Protein AF-A0AAV2NU60-F1 (afdb_monomer_lite)

Sequence (92 aa):
MSENPIMRLYYTDRLVLFFMCAGNEAFYAGLYLLHFTEGPILAGIGLYRLIVYLSAPIALVKAAISVLHGYVSCINLSIIDVKERQERLKAN

Radius of gyration: 20.45 Å; chains: 1; bounding box: 49×22×55 Å

Foldseek 3Di:
DPPDVVVVVCPVDPVNVVCLVVLLVLQVVLVVVVVVPLDDQDPNGRPSVVSNVVSVVSNVVSVVVVVVVVVVVVVVVVVVVVVVVVVVVVVD

pLDDT: mean 84.83, std 10.84, range [42.66, 96.38]

Organism: NCBI:txid488582

Structure (mmCIF, N/CA/C/O backbone):
data_AF-A0AAV2NU60-F1
#
_entry.id   AF-A0AAV2NU60-F1
#
loop_
_atom_site.group_PDB
_atom_site.id
_atom_site.type_symbol
_atom_site.label_atom_id
_atom_site.label_alt_id
_atom_site.label_comp_id
_atom_site.label_asym_id
_atom_site.label_entity_id
_atom_site.label_seq_id
_atom_site.pdbx_PDB_ins_code
_atom_site.Cartn_x
_atom_site.Cartn_y
_atom_site.Cartn_z
_atom_site.occupancy
_atom_site.B_iso_or_equiv
_atom_site.auth_seq_id
_atom_site.auth_comp_id
_atom_site.auth_asym_id
_atom_site.auth_atom_id
_atom_site.pdbx_PDB_model_num
ATOM 1 N N . MET A 1 1 ? -9.484 -1.877 23.262 1.00 49.50 1 MET A N 1
ATOM 2 C CA . MET A 1 1 ? -8.948 -1.747 21.894 1.00 49.50 1 MET A CA 1
ATOM 3 C C . MET A 1 1 ? -8.297 -3.072 21.561 1.00 49.50 1 MET A C 1
ATOM 5 O O . MET A 1 1 ? -7.372 -3.455 22.260 1.00 49.50 1 MET A O 1
ATOM 9 N N . SER A 1 2 ? -8.868 -3.843 20.634 1.00 42.66 2 SER A N 1
ATOM 10 C CA . SER A 1 2 ? -8.325 -5.156 20.266 1.00 42.66 2 SER A CA 1
ATOM 11 C C . SER A 1 2 ? -6.993 -4.947 19.540 1.00 42.66 2 SER A C 1
ATOM 13 O O . SER A 1 2 ? -6.963 -4.645 18.349 1.00 42.66 2 SER A O 1
ATOM 15 N N . GLU A 1 3 ? -5.888 -5.019 20.281 1.00 54.97 3 GLU A N 1
ATOM 16 C CA . GLU A 1 3 ? -4.541 -5.024 19.718 1.00 54.97 3 GLU A CA 1
ATOM 17 C C . GLU A 1 3 ? -4.300 -6.375 19.047 1.00 54.97 3 GLU A C 1
ATOM 19 O O . GLU A 1 3 ? -3.803 -7.329 19.642 1.00 54.97 3 GLU A O 1
ATOM 24 N N . ASN A 1 4 ? -4.708 -6.471 17.786 1.00 65.69 4 ASN A N 1
ATOM 25 C CA . ASN A 1 4 ? -4.375 -7.610 16.949 1.00 65.69 4 ASN A CA 1
ATOM 26 C C . ASN A 1 4 ? -2.833 -7.644 16.798 1.00 65.69 4 ASN A C 1
ATOM 28 O O . ASN A 1 4 ? -2.258 -6.625 16.401 1.00 65.69 4 ASN A O 1
ATOM 32 N N . PRO A 1 5 ? -2.128 -8.752 17.104 1.00 67.06 5 PRO A N 1
ATOM 33 C CA . PRO A 1 5 ? -0.656 -8.814 17.094 1.00 67.06 5 PRO A CA 1
ATOM 34 C C . PRO A 1 5 ? -0.032 -8.402 15.751 1.00 67.06 5 PRO A C 1
ATOM 36 O O . PRO A 1 5 ? 1.067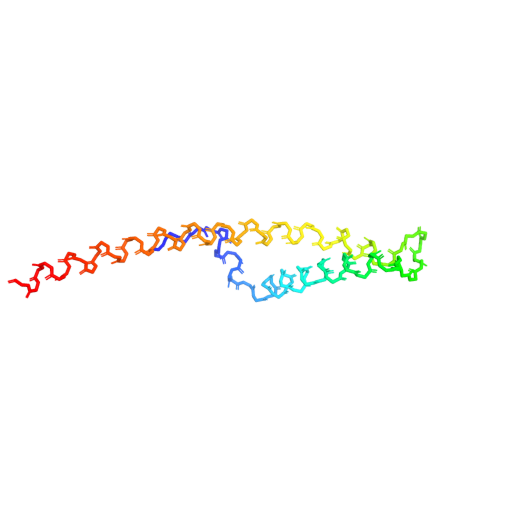 -7.850 15.717 1.00 67.06 5 PRO A O 1
ATOM 39 N N . ILE A 1 6 ? -0.772 -8.585 14.655 1.00 66.38 6 ILE A N 1
ATOM 40 C CA . ILE A 1 6 ? -0.409 -8.126 13.308 1.00 66.38 6 ILE A CA 1
ATOM 41 C C . ILE A 1 6 ? -0.303 -6.593 13.253 1.00 66.38 6 ILE A C 1
ATOM 43 O O . I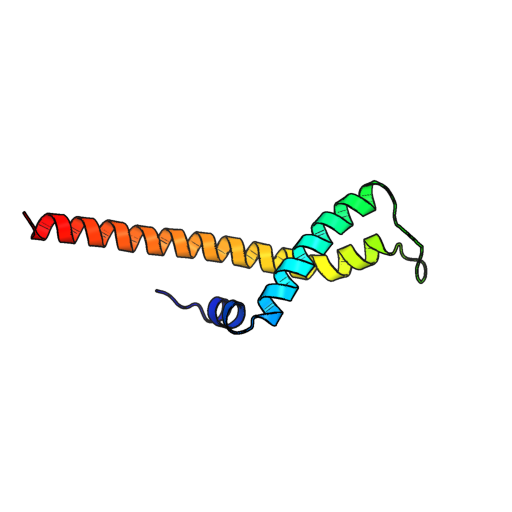LE A 1 6 ? 0.655 -6.056 12.702 1.00 66.38 6 ILE A O 1
ATOM 47 N N . MET A 1 7 ? -1.249 -5.876 13.868 1.00 66.06 7 MET A N 1
ATOM 48 C CA . MET A 1 7 ? -1.209 -4.412 13.940 1.00 66.06 7 MET A CA 1
ATOM 49 C C . MET A 1 7 ? -0.091 -3.917 14.851 1.00 66.06 7 MET A C 1
ATOM 51 O O . MET A 1 7 ? 0.525 -2.896 14.554 1.00 66.06 7 MET A O 1
ATOM 55 N N . ARG A 1 8 ? 0.224 -4.661 15.916 1.00 69.06 8 ARG A N 1
ATOM 56 C CA . ARG A 1 8 ? 1.351 -4.329 16.786 1.00 69.06 8 ARG A CA 1
ATOM 57 C C . ARG A 1 8 ? 2.673 -4.434 16.033 1.00 69.06 8 ARG A C 1
ATOM 59 O O . ARG A 1 8 ? 3.441 -3.486 16.091 1.00 69.06 8 ARG A O 1
ATOM 66 N N . LEU A 1 9 ? 2.925 -5.499 15.270 1.00 68.06 9 LEU A N 1
ATOM 67 C CA . LEU A 1 9 ? 4.143 -5.605 14.451 1.00 68.06 9 LEU A CA 1
ATOM 68 C C . LEU A 1 9 ? 4.222 -4.490 13.392 1.00 68.06 9 LEU A C 1
ATOM 70 O O . LEU A 1 9 ? 5.272 -3.873 13.236 1.00 68.06 9 LEU A O 1
ATOM 74 N N . TYR A 1 10 ? 3.100 -4.188 12.729 1.00 64.06 10 TYR A N 1
ATOM 75 C CA . TYR A 1 10 ? 3.008 -3.123 11.724 1.00 64.06 10 TYR A CA 1
ATOM 76 C C . TYR A 1 10 ? 3.341 -1.728 12.281 1.00 64.06 10 TYR A C 1
ATOM 78 O O . TYR A 1 10 ? 3.970 -0.928 11.595 1.00 64.06 10 TYR A O 1
ATOM 86 N N . TYR A 1 11 ? 2.953 -1.442 13.528 1.00 65.50 11 TYR A N 1
ATOM 87 C CA . TYR A 1 11 ? 3.207 -0.153 14.186 1.00 65.50 11 TYR A CA 1
ATOM 88 C C . TYR A 1 11 ? 4.450 -0.117 15.088 1.00 65.50 11 TYR A C 1
ATOM 90 O O . TYR A 1 11 ? 4.871 0.970 15.480 1.00 65.50 11 TYR A O 1
ATOM 98 N N . THR A 1 12 ? 5.045 -1.263 15.432 1.00 69.50 12 THR A N 1
ATOM 99 C CA . THR A 1 12 ? 6.232 -1.313 16.307 1.00 69.50 12 THR A CA 1
ATOM 100 C C . THR A 1 12 ? 7.480 -0.814 15.580 1.00 69.50 12 THR A C 1
ATOM 102 O O . THR A 1 12 ? 8.342 -0.199 16.205 1.00 69.50 12 THR A O 1
ATOM 105 N N . ASP A 1 13 ? 7.570 -1.028 14.265 1.00 75.94 13 ASP A N 1
ATOM 106 C CA . ASP A 1 13 ? 8.765 -0.707 13.492 1.00 75.94 13 ASP A CA 1
ATOM 107 C C . ASP A 1 13 ? 8.498 0.366 12.424 1.00 75.94 13 ASP A C 1
ATOM 109 O O . ASP A 1 13 ? 7.741 0.177 11.467 1.00 75.94 13 ASP A O 1
ATOM 113 N N . ARG A 1 14 ? 9.156 1.521 12.579 1.00 77.88 14 ARG A N 1
ATOM 114 C CA . ARG A 1 14 ? 9.047 2.645 11.635 1.00 77.88 14 ARG A CA 1
ATOM 115 C C . ARG A 1 14 ? 9.610 2.302 10.256 1.00 77.88 14 ARG A C 1
ATOM 117 O O . ARG A 1 14 ? 9.133 2.859 9.270 1.00 77.88 14 ARG A O 1
ATOM 124 N N . LEU A 1 15 ? 10.596 1.405 10.172 1.00 82.44 15 LEU A N 1
ATOM 125 C CA . LEU A 1 15 ? 11.155 0.960 8.896 1.00 82.44 15 LEU A CA 1
ATOM 126 C C . LEU A 1 15 ? 10.124 0.139 8.133 1.00 82.44 15 LEU A C 1
ATOM 128 O O . LEU A 1 15 ? 9.925 0.378 6.947 1.00 82.44 15 LEU A O 1
ATOM 132 N N . VAL A 1 16 ? 9.410 -0.765 8.808 1.00 81.19 16 VAL A N 1
ATOM 133 C CA . VAL A 1 16 ? 8.343 -1.562 8.180 1.00 81.19 16 VAL A CA 1
ATOM 134 C C . VAL A 1 16 ? 7.254 -0.654 7.607 1.00 81.19 16 VAL A C 1
ATOM 136 O O . VAL A 1 16 ? 6.840 -0.837 6.461 1.00 81.19 16 VAL A O 1
ATOM 139 N N . LEU A 1 17 ? 6.841 0.371 8.360 1.00 82.50 17 LEU A N 1
ATOM 140 C CA . LEU A 1 17 ? 5.864 1.353 7.889 1.00 82.50 17 LEU A CA 1
ATOM 141 C C . LEU A 1 17 ? 6.379 2.145 6.676 1.00 82.50 17 LEU A C 1
ATOM 143 O O . LEU A 1 17 ? 5.648 2.322 5.699 1.00 82.50 17 LEU A O 1
ATOM 147 N N . PHE A 1 18 ? 7.641 2.585 6.711 1.00 85.62 18 PHE A N 1
ATOM 148 C CA . PHE A 1 18 ? 8.266 3.291 5.594 1.00 85.62 18 PHE A CA 1
ATOM 149 C C . PHE A 1 18 ? 8.328 2.417 4.338 1.00 85.62 18 PHE A C 1
ATOM 151 O O . PHE A 1 18 ? 7.867 2.846 3.283 1.00 85.62 18 PHE A O 1
ATOM 158 N N . PHE A 1 19 ? 8.814 1.177 4.447 1.00 85.44 19 PHE A N 1
ATOM 159 C CA . PHE A 1 19 ? 8.891 0.244 3.320 1.00 85.44 19 PHE A CA 1
ATOM 160 C C . PHE A 1 19 ? 7.514 -0.118 2.763 1.00 85.44 19 PHE A C 1
ATOM 162 O O . PHE A 1 19 ? 7.366 -0.221 1.547 1.00 85.44 19 PHE A O 1
ATOM 169 N N . MET A 1 20 ? 6.486 -0.254 3.606 1.00 86.50 20 MET A N 1
ATOM 170 C CA . MET A 1 20 ? 5.115 -0.452 3.127 1.00 86.50 20 MET A CA 1
ATOM 171 C C . MET A 1 20 ? 4.602 0.748 2.334 1.00 86.50 20 MET A C 1
ATOM 173 O O . MET A 1 20 ? 3.980 0.578 1.286 1.00 86.50 20 MET A O 1
ATOM 177 N N . CYS A 1 21 ? 4.842 1.969 2.813 1.00 87.25 21 CYS A N 1
ATOM 178 C CA . CYS A 1 21 ? 4.429 3.176 2.105 1.00 87.25 21 CYS A CA 1
ATOM 179 C C . CYS A 1 21 ? 5.203 3.389 0.808 1.00 87.25 21 CYS A C 1
ATOM 181 O O . CYS A 1 21 ? 4.568 3.486 -0.241 1.00 87.25 21 CYS A O 1
ATOM 183 N N . ALA A 1 22 ? 6.531 3.352 0.869 1.00 90.50 22 ALA A N 1
ATOM 184 C CA . ALA A 1 22 ? 7.396 3.504 -0.291 1.00 90.50 22 ALA A CA 1
ATOM 185 C C . ALA A 1 22 ? 7.159 2.395 -1.327 1.00 90.50 22 ALA A C 1
ATOM 187 O O . ALA A 1 22 ? 7.072 2.676 -2.516 1.00 90.50 22 ALA A O 1
ATOM 188 N N . GLY A 1 23 ? 6.986 1.141 -0.895 1.00 89.69 23 GLY A N 1
ATOM 189 C CA . GLY A 1 23 ? 6.680 0.023 -1.788 1.00 89.69 23 GLY A CA 1
ATOM 190 C C . GLY A 1 23 ? 5.325 0.179 -2.475 1.00 89.69 23 GLY A C 1
ATOM 191 O O . GLY A 1 23 ? 5.213 -0.038 -3.676 1.00 89.69 23 GLY A O 1
ATOM 192 N N . ASN A 1 24 ? 4.298 0.625 -1.752 1.00 92.69 24 ASN A N 1
ATOM 193 C CA . ASN A 1 24 ? 2.988 0.886 -2.343 1.00 92.69 24 ASN A CA 1
ATOM 194 C C . ASN A 1 24 ? 3.017 2.040 -3.357 1.00 92.69 24 ASN A C 1
ATOM 196 O O . ASN A 1 24 ? 2.425 1.925 -4.425 1.00 92.69 24 ASN A O 1
ATOM 200 N N . GLU A 1 25 ? 3.704 3.141 -3.045 1.00 92.44 25 GLU A N 1
ATOM 201 C CA . GLU A 1 25 ? 3.906 4.242 -3.996 1.00 92.44 25 GLU A CA 1
ATOM 202 C C . GLU A 1 25 ? 4.693 3.777 -5.226 1.00 92.44 25 GLU A C 1
ATOM 204 O O . GLU A 1 25 ? 4.272 4.040 -6.350 1.00 92.44 25 GLU A O 1
ATOM 209 N N . ALA A 1 26 ? 5.770 3.009 -5.029 1.00 91.25 26 ALA A N 1
ATOM 210 C CA . ALA A 1 26 ? 6.570 2.440 -6.110 1.00 91.25 26 ALA A CA 1
ATOM 211 C C . ALA A 1 26 ? 5.766 1.483 -7.004 1.00 91.25 26 ALA A C 1
ATOM 213 O O . ALA A 1 26 ? 5.993 1.456 -8.211 1.00 91.25 26 ALA A O 1
ATOM 214 N N . PHE A 1 27 ? 4.804 0.741 -6.449 1.00 93.12 27 PHE A N 1
ATOM 215 C CA . PHE A 1 27 ? 3.924 -0.136 -7.222 1.00 93.12 27 PHE A CA 1
ATOM 216 C C . PHE A 1 27 ? 3.006 0.654 -8.156 1.00 93.12 27 PHE A C 1
ATOM 218 O O . PHE A 1 27 ? 2.996 0.409 -9.362 1.00 93.12 27 PHE A O 1
ATOM 225 N N . TYR A 1 28 ? 2.265 1.633 -7.629 1.00 92.00 28 TYR A N 1
ATOM 226 C CA . TYR A 1 28 ? 1.344 2.430 -8.445 1.00 92.00 28 TYR A CA 1
ATOM 227 C C . TYR A 1 28 ? 2.082 3.356 -9.420 1.00 92.00 28 TYR A C 1
ATOM 229 O O . TYR A 1 28 ? 1.679 3.464 -10.578 1.00 92.00 28 TYR A O 1
ATOM 237 N N . ALA A 1 29 ? 3.194 3.967 -8.998 1.00 91.69 29 ALA A N 1
ATOM 238 C CA . ALA A 1 29 ? 4.052 4.749 -9.886 1.00 91.69 29 ALA A CA 1
ATOM 239 C C . ALA A 1 29 ? 4.694 3.864 -10.967 1.00 91.69 29 ALA A C 1
ATOM 241 O O . ALA A 1 29 ? 4.741 4.249 -12.133 1.00 91.69 29 ALA A O 1
ATOM 242 N N . GLY A 1 30 ? 5.136 2.657 -10.604 1.00 90.50 30 GLY A N 1
ATOM 243 C CA . GLY A 1 30 ? 5.688 1.674 -11.531 1.00 90.50 30 GLY A CA 1
ATOM 244 C C . GLY A 1 30 ? 4.665 1.204 -12.563 1.00 90.50 30 GLY A C 1
ATOM 245 O O . GLY A 1 30 ? 4.992 1.159 -13.743 1.00 90.50 30 GLY A O 1
ATOM 246 N N . LEU A 1 31 ? 3.422 0.923 -12.156 1.00 90.81 31 LEU A N 1
ATOM 247 C CA . LEU A 1 31 ? 2.323 0.589 -13.071 1.00 90.81 31 LEU A CA 1
ATOM 248 C C . LEU A 1 31 ? 2.014 1.735 -14.037 1.00 90.81 31 LEU A C 1
ATOM 250 O O . LEU A 1 31 ? 1.821 1.496 -15.228 1.00 90.81 31 LEU A O 1
ATOM 254 N N . TYR A 1 32 ? 1.991 2.970 -13.530 1.00 91.56 32 TYR A N 1
ATOM 255 C CA . TYR A 1 32 ? 1.802 4.154 -14.360 1.00 91.56 32 TYR A CA 1
ATOM 256 C C . TYR A 1 32 ? 2.923 4.289 -15.394 1.00 91.56 32 TYR A C 1
ATOM 258 O O . TYR A 1 32 ? 2.643 4.448 -16.576 1.00 91.56 32 TYR A O 1
ATOM 266 N N . LEU A 1 33 ? 4.189 4.170 -14.985 1.00 89.38 33 LEU A N 1
ATOM 267 C CA . LEU A 1 33 ? 5.322 4.262 -15.908 1.00 89.38 33 LEU A CA 1
ATOM 268 C C . LEU A 1 33 ? 5.342 3.111 -16.919 1.00 89.38 33 LEU A C 1
ATOM 270 O O . LEU A 1 33 ? 5.560 3.366 -18.102 1.00 89.38 33 LEU A O 1
ATOM 274 N N . LEU A 1 34 ? 5.032 1.886 -16.481 1.00 90.12 34 LEU A N 1
ATOM 275 C CA . LEU A 1 34 ? 4.956 0.695 -17.331 1.00 90.12 34 LEU A CA 1
ATOM 276 C C . LEU A 1 34 ? 3.921 0.844 -18.455 1.00 90.12 34 LEU A C 1
ATOM 278 O O . LEU A 1 34 ? 4.107 0.279 -19.529 1.00 90.12 34 LEU A O 1
ATOM 282 N N . HIS A 1 35 ? 2.854 1.620 -18.233 1.00 86.69 35 HIS A N 1
ATOM 283 C CA . HIS A 1 35 ? 1.873 1.930 -19.273 1.00 86.69 35 HIS A CA 1
ATOM 284 C C . HIS A 1 35 ? 2.480 2.718 -20.448 1.00 86.69 35 HIS A C 1
ATOM 286 O O . HIS A 1 35 ? 2.080 2.505 -21.589 1.00 86.69 35 HIS A O 1
ATOM 292 N N . PHE A 1 36 ? 3.445 3.607 -20.187 1.00 87.50 36 PHE A N 1
ATOM 293 C CA . PHE A 1 36 ? 4.076 4.439 -21.219 1.00 87.50 36 PHE A CA 1
ATOM 294 C C . PHE A 1 36 ? 5.351 3.820 -21.792 1.00 87.50 36 PHE A C 1
ATOM 296 O O . PHE A 1 36 ? 5.656 4.005 -22.968 1.00 87.50 36 PHE A O 1
ATOM 303 N N . THR A 1 37 ? 6.134 3.129 -20.967 1.00 83.94 37 THR A N 1
ATOM 304 C CA . THR A 1 37 ? 7.410 2.538 -21.374 1.00 83.94 37 THR A CA 1
ATOM 305 C C . THR A 1 37 ? 7.806 1.418 -20.419 1.00 83.94 37 THR A C 1
ATOM 307 O O . THR A 1 37 ? 7.582 1.510 -19.218 1.00 83.94 37 THR A O 1
ATOM 310 N N . GLU A 1 38 ? 8.455 0.366 -20.919 1.00 77.62 38 GLU A N 1
ATOM 311 C CA . GLU A 1 38 ? 9.024 -0.673 -20.048 1.00 77.62 38 GLU A CA 1
ATOM 312 C C . GLU A 1 38 ? 10.299 -0.210 -19.312 1.00 77.62 38 GLU A C 1
ATOM 314 O O . GLU A 1 38 ? 10.748 -0.855 -18.357 1.00 77.62 38 GLU A O 1
ATOM 319 N N . GLY A 1 39 ? 10.839 0.953 -19.692 1.00 81.00 39 GLY A N 1
ATOM 320 C CA . GLY A 1 39 ? 12.074 1.505 -19.147 1.00 81.00 39 GLY A CA 1
ATOM 321 C C . GLY A 1 39 ? 13.328 0.861 -19.744 1.00 81.00 39 GLY A C 1
ATOM 322 O O . GLY A 1 39 ? 13.239 0.063 -20.679 1.00 81.00 39 GLY A O 1
ATOM 323 N N . PRO A 1 40 ? 14.522 1.215 -19.237 1.00 80.56 40 PRO A N 1
ATOM 324 C CA . PRO A 1 40 ? 15.760 0.588 -19.677 1.00 80.56 40 PRO A CA 1
ATOM 325 C C . PRO A 1 40 ? 15.716 -0.918 -19.396 1.00 80.56 40 PRO A C 1
ATOM 327 O O . PRO A 1 40 ? 15.318 -1.357 -18.314 1.00 80.56 40 PRO A O 1
ATOM 330 N N . ILE A 1 41 ? 16.119 -1.704 -20.392 1.00 83.25 41 ILE A N 1
ATOM 331 C CA . ILE A 1 41 ? 16.136 -3.163 -20.314 1.00 83.25 41 ILE A CA 1
ATOM 332 C C . ILE A 1 41 ? 17.334 -3.566 -19.455 1.00 83.25 41 ILE A C 1
ATOM 334 O O . ILE A 1 41 ? 18.484 -3.363 -19.843 1.00 83.25 41 ILE A O 1
ATOM 338 N N . LEU A 1 42 ? 17.068 -4.151 -18.292 1.00 73.94 42 LEU A N 1
ATOM 339 C CA . LEU A 1 42 ? 18.088 -4.708 -17.412 1.00 73.94 42 LEU A CA 1
ATOM 340 C C . LEU A 1 42 ? 17.913 -6.225 -17.389 1.00 73.94 42 LEU A C 1
ATOM 342 O O . LEU A 1 42 ? 16.849 -6.729 -17.043 1.00 73.94 42 LEU A O 1
ATOM 346 N N . ALA A 1 43 ? 18.949 -6.963 -17.792 1.00 71.06 43 ALA A N 1
ATOM 347 C CA . ALA A 1 43 ? 18.932 -8.431 -17.831 1.00 71.06 43 ALA A CA 1
ATOM 348 C C . ALA A 1 43 ? 17.747 -9.043 -18.622 1.00 71.06 43 ALA A C 1
ATOM 350 O O . ALA A 1 43 ? 17.224 -10.092 -18.259 1.00 71.06 43 ALA A O 1
ATOM 351 N N . GLY A 1 44 ? 17.311 -8.385 -19.705 1.00 77.00 44 GLY A N 1
ATOM 352 C CA . GLY A 1 44 ? 16.207 -8.851 -20.558 1.00 77.00 44 GLY A CA 1
ATOM 353 C C . GLY A 1 44 ? 14.800 -8.534 -20.035 1.00 77.00 44 GLY A C 1
ATOM 354 O O . GLY A 1 44 ? 13.824 -8.915 -20.674 1.00 77.00 44 GLY A O 1
ATOM 355 N N . ILE A 1 45 ? 14.684 -7.823 -18.907 1.00 76.12 45 ILE A N 1
ATOM 356 C CA . ILE A 1 45 ? 13.412 -7.410 -18.302 1.00 76.12 45 ILE A CA 1
ATOM 357 C C . ILE A 1 45 ? 13.399 -5.879 -18.181 1.00 76.12 45 ILE A C 1
ATOM 359 O O . ILE A 1 45 ? 14.394 -5.267 -17.790 1.00 76.12 45 ILE A O 1
ATOM 363 N N . GLY A 1 46 ? 12.278 -5.239 -18.522 1.00 84.81 46 GLY A N 1
ATOM 364 C CA . GLY A 1 46 ? 12.107 -3.800 -18.315 1.00 84.81 46 GLY A CA 1
ATOM 365 C C . GLY A 1 46 ? 12.217 -3.426 -16.834 1.00 84.81 46 GLY A C 1
ATOM 366 O O . GLY A 1 46 ? 11.561 -4.039 -15.985 1.00 84.81 46 GLY A O 1
ATOM 367 N N . LEU A 1 47 ? 13.036 -2.421 -16.508 1.00 85.12 47 LEU A N 1
ATOM 368 C CA . LEU A 1 47 ? 13.266 -1.964 -15.131 1.00 85.12 47 LEU A CA 1
ATOM 369 C C . LEU A 1 47 ? 11.953 -1.699 -14.374 1.00 85.12 47 LEU A C 1
ATOM 371 O O . LEU A 1 47 ? 11.807 -2.124 -13.227 1.00 85.12 47 LEU A O 1
ATOM 375 N N . TYR A 1 48 ? 10.974 -1.047 -15.007 1.00 86.38 48 TYR A N 1
ATOM 376 C CA . TYR A 1 48 ? 9.699 -0.741 -14.347 1.00 86.38 48 TYR A CA 1
ATOM 377 C C . TYR A 1 48 ? 8.880 -1.997 -14.066 1.00 86.38 48 TYR A C 1
ATOM 379 O O . TYR A 1 48 ? 8.252 -2.106 -13.015 1.00 86.38 48 TYR A O 1
ATOM 387 N N . ARG A 1 49 ? 8.958 -2.996 -14.947 1.00 86.62 49 ARG A N 1
ATOM 388 C CA . ARG A 1 49 ? 8.299 -4.286 -14.752 1.00 86.62 49 ARG A CA 1
ATOM 389 C C . ARG A 1 49 ? 8.890 -5.046 -13.562 1.00 86.62 49 ARG A C 1
ATOM 391 O O . ARG A 1 49 ? 8.142 -5.617 -12.772 1.00 86.62 49 ARG A O 1
ATOM 398 N N . LEU A 1 50 ? 10.212 -4.998 -13.389 1.00 88.00 50 LEU A N 1
ATOM 399 C CA . LEU A 1 50 ? 10.884 -5.570 -12.220 1.00 88.00 50 LEU A CA 1
ATOM 400 C C . LEU A 1 50 ? 10.461 -4.864 -10.921 1.00 88.00 50 LEU A C 1
ATOM 402 O O . LEU A 1 50 ? 10.126 -5.532 -9.944 1.00 88.00 50 LEU A O 1
ATOM 406 N N . ILE A 1 51 ? 10.419 -3.527 -10.923 1.00 88.75 51 ILE A N 1
ATOM 407 C CA . ILE A 1 51 ? 9.965 -2.730 -9.771 1.00 88.75 51 ILE A CA 1
ATOM 408 C C . ILE A 1 51 ? 8.527 -3.098 -9.396 1.00 88.75 51 ILE A C 1
ATOM 410 O O . ILE A 1 51 ? 8.244 -3.318 -8.218 1.00 88.75 51 ILE A O 1
ATOM 414 N N . VAL A 1 52 ? 7.630 -3.219 -10.377 1.00 90.88 52 VAL A N 1
ATOM 415 C CA . VAL A 1 52 ? 6.235 -3.624 -10.154 1.00 90.88 52 VAL A CA 1
ATOM 416 C C . VAL A 1 52 ? 6.162 -5.020 -9.535 1.00 90.88 52 VAL A C 1
ATOM 418 O O . VAL A 1 52 ? 5.456 -5.194 -8.548 1.00 90.88 52 VAL A O 1
ATOM 421 N N . TYR A 1 53 ? 6.920 -6.004 -10.030 1.00 90.06 53 TYR A N 1
ATOM 422 C CA . TYR A 1 53 ? 6.902 -7.353 -9.449 1.00 90.06 53 TYR A CA 1
ATOM 423 C C . TYR A 1 53 ? 7.429 -7.403 -8.011 1.00 90.06 53 TYR A C 1
ATOM 425 O O . TYR A 1 53 ? 6.864 -8.116 -7.184 1.00 90.06 53 TYR A O 1
ATOM 433 N N . LEU A 1 54 ? 8.471 -6.632 -7.693 1.00 89.88 54 LEU A N 1
ATOM 434 C CA . LEU A 1 54 ? 9.019 -6.562 -6.335 1.00 89.88 54 LEU A CA 1
ATOM 435 C C . LEU A 1 54 ? 8.079 -5.834 -5.362 1.00 89.88 54 LEU A C 1
ATOM 437 O O . LEU A 1 54 ? 7.972 -6.215 -4.198 1.00 89.88 54 LEU A O 1
ATOM 441 N N . SER A 1 55 ? 7.385 -4.799 -5.833 1.00 92.44 55 SER A N 1
ATOM 442 C CA . SER A 1 55 ? 6.496 -3.968 -5.011 1.00 92.44 55 SER A CA 1
ATOM 443 C C . SER A 1 55 ? 5.053 -4.484 -4.923 1.00 92.44 55 SER A C 1
ATOM 445 O O . SER A 1 55 ? 4.352 -4.162 -3.964 1.00 92.44 55 SER A O 1
ATOM 447 N N . ALA A 1 56 ? 4.619 -5.346 -5.848 1.00 91.12 56 ALA A N 1
ATOM 448 C CA . ALA A 1 56 ? 3.297 -5.976 -5.855 1.00 91.12 56 ALA A CA 1
ATOM 449 C C . ALA A 1 56 ? 2.914 -6.686 -4.541 1.00 91.12 56 ALA A C 1
ATOM 451 O O . ALA A 1 56 ? 1.839 -6.391 -4.009 1.00 91.12 56 ALA A O 1
ATOM 452 N N . PRO A 1 57 ? 3.742 -7.586 -3.963 1.00 90.94 57 PRO A N 1
ATOM 453 C CA . PRO A 1 57 ? 3.391 -8.233 -2.700 1.00 90.94 57 PRO A CA 1
ATOM 454 C C . PRO A 1 57 ? 3.257 -7.218 -1.558 1.00 90.94 57 PRO A C 1
ATOM 456 O O . PRO A 1 57 ? 2.376 -7.357 -0.713 1.00 90.94 57 PRO A O 1
ATOM 459 N N . ILE A 1 58 ? 4.074 -6.160 -1.558 1.00 90.62 58 ILE A N 1
ATOM 460 C CA . ILE A 1 58 ? 4.031 -5.103 -0.541 1.00 90.62 58 ILE A CA 1
ATOM 461 C C . ILE A 1 58 ? 2.714 -4.323 -0.640 1.00 90.62 58 ILE A C 1
ATOM 463 O O . ILE A 1 58 ? 2.048 -4.114 0.374 1.00 90.62 58 ILE A O 1
ATOM 467 N N . ALA A 1 59 ? 2.307 -3.938 -1.853 1.00 91.50 59 ALA A N 1
ATOM 468 C CA . ALA A 1 59 ? 1.055 -3.222 -2.090 1.00 91.50 59 ALA A CA 1
ATOM 469 C C . ALA A 1 59 ? -0.175 -4.060 -1.694 1.00 91.50 59 ALA A C 1
ATOM 471 O O . ALA A 1 59 ? -1.094 -3.540 -1.061 1.00 91.50 59 ALA A O 1
ATOM 472 N N . LEU A 1 60 ? -0.171 -5.367 -1.989 1.00 92.56 60 LEU A N 1
ATOM 473 C CA . LEU A 1 60 ? -1.246 -6.283 -1.591 1.00 92.56 60 LEU A CA 1
ATOM 474 C C . LEU A 1 60 ? -1.357 -6.431 -0.072 1.00 92.56 60 LEU A C 1
ATOM 476 O O . LEU A 1 60 ? -2.453 -6.316 0.480 1.00 92.56 60 LEU A O 1
ATOM 480 N N . VAL A 1 61 ? -0.233 -6.653 0.616 1.00 89.75 61 VAL A N 1
ATOM 481 C CA . VAL A 1 61 ? -0.230 -6.757 2.081 1.00 89.75 61 VAL A CA 1
ATOM 482 C C . VAL A 1 61 ? -0.697 -5.442 2.702 1.00 89.75 61 VAL A C 1
ATO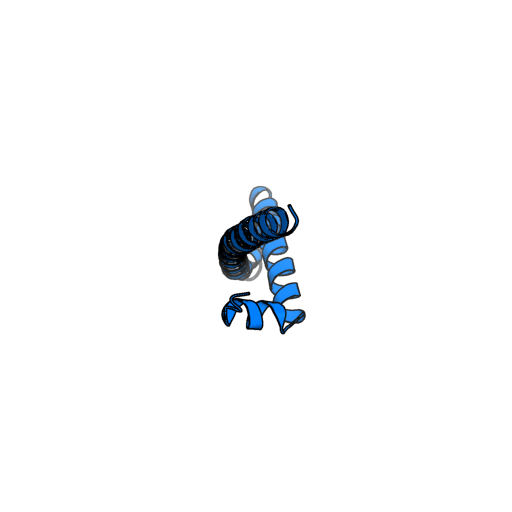M 484 O O . VAL A 1 61 ? -1.542 -5.458 3.597 1.00 89.75 61 VAL A O 1
ATOM 487 N N . LYS A 1 62 ? -0.223 -4.296 2.198 1.00 88.81 62 LYS A N 1
ATOM 488 C CA . LYS A 1 62 ? -0.671 -2.986 2.679 1.00 88.81 62 LYS A CA 1
ATOM 489 C C . LYS A 1 62 ? -2.176 -2.798 2.485 1.00 88.81 62 LYS A C 1
ATOM 491 O O . LYS A 1 62 ? -2.846 -2.372 3.422 1.00 88.81 62 LYS A O 1
ATOM 496 N N . ALA A 1 63 ? -2.718 -3.155 1.321 1.00 90.38 63 ALA A N 1
ATOM 497 C CA . ALA A 1 63 ? -4.153 -3.070 1.056 1.00 90.38 63 ALA A CA 1
ATOM 498 C C . ALA A 1 63 ? -4.969 -3.929 2.037 1.00 90.38 63 ALA A C 1
ATOM 500 O O . ALA A 1 63 ? -5.953 -3.450 2.603 1.00 90.38 63 ALA A O 1
ATOM 501 N N . ALA A 1 64 ? -4.528 -5.161 2.310 1.00 90.38 64 ALA A N 1
ATOM 502 C CA . ALA A 1 64 ? -5.172 -6.034 3.290 1.00 90.38 64 ALA A CA 1
ATOM 503 C C . ALA A 1 64 ? -5.143 -5.438 4.710 1.00 90.38 64 ALA A C 1
ATOM 505 O O . ALA A 1 64 ? -6.164 -5.439 5.403 1.00 90.38 64 ALA A O 1
ATOM 506 N N . ILE A 1 65 ? -4.006 -4.870 5.130 1.00 87.31 65 ILE A N 1
ATOM 507 C CA . ILE A 1 65 ? -3.885 -4.184 6.425 1.00 87.31 65 ILE A CA 1
ATOM 508 C C . ILE A 1 65 ? -4.816 -2.971 6.487 1.00 87.31 65 ILE A C 1
ATOM 510 O O . ILE A 1 65 ? -5.479 -2.776 7.503 1.00 87.31 65 ILE A O 1
ATOM 514 N N . SER A 1 66 ? -4.918 -2.177 5.418 1.00 87.88 66 SER A N 1
ATOM 515 C CA . SER A 1 66 ? -5.827 -1.027 5.366 1.00 87.88 66 SER A CA 1
ATOM 516 C C . SER A 1 66 ? -7.294 -1.434 5.526 1.00 87.88 66 SER A C 1
ATOM 518 O O . SER A 1 66 ? -8.021 -0.778 6.271 1.00 87.88 66 SER A O 1
ATOM 520 N N . VAL A 1 67 ? -7.724 -2.537 4.902 1.00 91.00 67 VAL A N 1
ATOM 521 C CA . VAL A 1 67 ? -9.086 -3.075 5.076 1.00 91.00 67 VAL A CA 1
ATOM 522 C C . VAL A 1 67 ? -9.319 -3.526 6.518 1.00 91.00 67 VAL A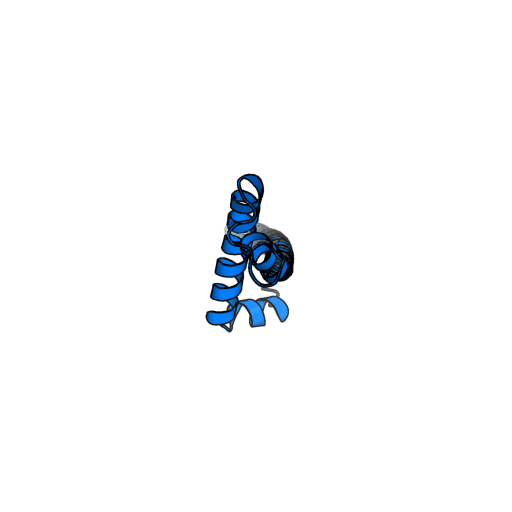 C 1
ATOM 524 O O . VAL A 1 67 ? -10.333 -3.171 7.121 1.00 91.00 67 VAL A O 1
ATOM 527 N N . LEU A 1 68 ? -8.365 -4.257 7.101 1.00 89.12 68 LEU A N 1
ATOM 528 C CA . LEU A 1 68 ? -8.450 -4.709 8.490 1.00 89.12 68 LEU A CA 1
ATOM 529 C C . LEU A 1 68 ? -8.504 -3.529 9.471 1.00 89.12 68 LEU A C 1
ATOM 531 O O . LEU A 1 68 ? -9.293 -3.547 10.415 1.00 89.12 68 LEU A O 1
ATOM 535 N N . HIS A 1 69 ? -7.716 -2.483 9.224 1.00 86.62 69 HIS A N 1
ATOM 536 C CA . HIS A 1 69 ? -7.735 -1.260 10.022 1.00 86.62 69 HIS A CA 1
ATOM 537 C C . HIS A 1 69 ? -9.098 -0.567 9.916 1.00 86.62 69 HIS A C 1
ATOM 539 O O . HIS A 1 69 ? -9.672 -0.197 10.935 1.00 86.62 69 HIS A O 1
ATOM 545 N N . GLY A 1 70 ? -9.661 -0.456 8.708 1.00 90.00 70 GLY A N 1
ATOM 546 C CA . GLY A 1 70 ? -11.007 0.080 8.502 1.00 90.00 70 GLY A CA 1
ATOM 547 C C . GLY A 1 70 ? -12.063 -0.680 9.307 1.00 90.00 70 GLY A C 1
ATOM 548 O O . GLY A 1 70 ? -12.837 -0.071 10.043 1.00 90.00 70 GLY A O 1
ATOM 549 N N . TYR A 1 71 ? -12.034 -2.012 9.252 1.00 91.38 71 TYR A N 1
ATOM 550 C CA . TYR A 1 71 ? -12.954 -2.862 10.008 1.00 91.38 71 TYR A CA 1
ATOM 551 C C . TYR A 1 71 ? -12.842 -2.654 11.527 1.00 91.38 71 TYR A C 1
ATOM 553 O O . TYR A 1 71 ? -13.849 -2.447 12.208 1.00 91.38 71 TYR A O 1
ATOM 561 N N . VAL A 1 72 ? -11.619 -2.654 12.067 1.00 89.00 72 VAL A N 1
ATOM 562 C CA . VAL A 1 72 ? -11.394 -2.433 13.504 1.00 89.00 72 VAL A CA 1
ATOM 563 C C . VAL A 1 72 ? -11.800 -1.018 13.923 1.00 89.00 72 VAL A C 1
ATOM 565 O O . VAL A 1 72 ? -12.387 -0.849 14.993 1.00 89.00 72 VAL A O 1
ATOM 568 N N . SER A 1 73 ? -11.567 -0.010 13.080 1.00 90.38 73 SER A N 1
ATOM 569 C CA . SER A 1 73 ? -12.026 1.362 13.316 1.00 90.38 73 SER A CA 1
ATOM 570 C C . SER A 1 73 ? -13.547 1.452 13.407 1.00 90.38 73 SER A C 1
ATOM 572 O O . SER A 1 73 ? -14.051 2.113 14.312 1.00 90.38 73 SER A O 1
ATOM 574 N N . CYS A 1 74 ? -14.288 0.750 12.543 1.00 93.31 74 CYS A N 1
ATOM 575 C CA . CYS A 1 74 ? -15.752 0.716 12.607 1.00 93.31 74 CYS A CA 1
ATOM 576 C C . CYS A 1 74 ? -16.264 0.120 13.928 1.00 93.31 74 CYS A C 1
ATOM 578 O O . CYS A 1 74 ? -17.181 0.673 14.535 1.00 93.31 74 CYS A O 1
ATOM 580 N N . ILE A 1 75 ? -15.661 -0.977 14.399 1.00 92.50 75 ILE A N 1
ATOM 581 C CA . ILE A 1 75 ? -16.026 -1.600 15.683 1.00 92.50 75 ILE A CA 1
ATOM 582 C C . ILE A 1 75 ? -15.679 -0.683 16.856 1.00 92.50 75 ILE A C 1
ATOM 584 O O . ILE A 1 75 ? -16.480 -0.498 17.768 1.00 92.50 75 ILE A O 1
ATOM 588 N N . ASN A 1 76 ? -14.485 -0.092 16.855 1.00 91.50 76 ASN A N 1
ATOM 589 C CA . ASN A 1 76 ? -14.088 0.813 17.928 1.00 91.50 76 ASN A CA 1
ATOM 590 C C . ASN A 1 76 ? -15.010 2.040 17.987 1.00 91.50 76 ASN A C 1
ATOM 592 O O . ASN A 1 76 ? -15.387 2.459 19.079 1.00 91.50 76 ASN A O 1
ATOM 596 N N . LEU A 1 77 ? -15.415 2.576 16.832 1.00 94.50 77 LEU A N 1
ATOM 597 C CA . LEU A 1 77 ? -16.340 3.703 16.753 1.00 94.50 77 LEU A CA 1
ATOM 598 C C . LEU A 1 77 ? -17.724 3.354 17.317 1.00 94.50 77 LEU A C 1
ATOM 600 O O . LEU A 1 77 ? -18.287 4.152 18.060 1.00 94.50 77 LEU A O 1
ATOM 604 N N . SER A 1 78 ? -18.256 2.161 17.029 1.00 95.06 78 SER A N 1
ATOM 605 C CA . SER A 1 78 ? -19.559 1.745 17.567 1.00 95.06 78 SER A CA 1
ATOM 606 C C . SER A 1 78 ? -19.533 1.547 19.085 1.00 95.06 78 SER A C 1
ATOM 608 O O . SER A 1 78 ? -20.483 1.921 19.770 1.00 95.06 78 SER A O 1
ATOM 610 N N . ILE A 1 79 ? -18.430 1.029 19.637 1.00 94.25 79 ILE A N 1
ATOM 611 C CA . ILE A 1 79 ? -18.236 0.915 21.090 1.00 94.25 79 ILE A CA 1
ATOM 612 C C . ILE A 1 79 ? -18.228 2.302 21.745 1.00 94.25 79 ILE A C 1
ATOM 614 O O . ILE A 1 79 ? -18.857 2.487 22.788 1.00 94.25 79 ILE A O 1
ATOM 618 N N . ILE A 1 80 ? -17.527 3.268 21.141 1.00 94.75 80 ILE A N 1
ATOM 619 C CA . ILE A 1 80 ? -17.484 4.652 21.631 1.00 94.75 80 ILE A CA 1
ATOM 620 C C . ILE A 1 80 ? -18.888 5.271 21.586 1.00 94.75 80 ILE A C 1
ATOM 622 O O . ILE A 1 80 ? -19.339 5.787 22.605 1.00 94.75 80 ILE A O 1
ATOM 626 N N . ASP A 1 81 ? -19.614 5.140 20.471 1.00 96.38 81 ASP A N 1
ATOM 627 C CA . ASP A 1 81 ? -20.972 5.689 20.319 1.00 96.38 81 ASP A CA 1
ATOM 628 C C . ASP A 1 81 ? -21.952 5.122 21.364 1.00 96.38 81 ASP A C 1
ATOM 630 O O . ASP A 1 81 ? -22.676 5.870 22.024 1.00 96.38 81 ASP A O 1
ATOM 634 N N . VAL A 1 82 ? -21.940 3.804 21.602 1.00 95.94 82 VAL A N 1
ATOM 635 C CA . VAL A 1 82 ? -22.781 3.183 22.642 1.00 95.94 82 VAL A CA 1
ATOM 636 C C . VAL A 1 82 ? -22.419 3.704 24.033 1.00 95.94 82 VAL A C 1
ATOM 638 O O . VAL A 1 82 ? -23.313 4.017 24.824 1.00 95.94 82 VAL A O 1
ATOM 641 N N . LYS A 1 83 ? -21.122 3.822 24.334 1.00 95.69 83 LYS A N 1
ATOM 642 C CA . LYS A 1 83 ? -20.647 4.313 25.630 1.00 95.69 83 LYS A CA 1
ATOM 643 C C . LYS A 1 83 ? -21.082 5.760 25.874 1.00 95.69 83 LYS A C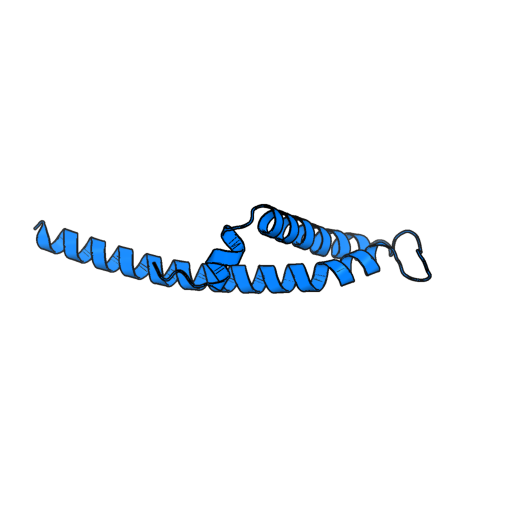 1
ATOM 645 O O . LYS A 1 83 ? -21.654 6.043 26.925 1.00 95.69 83 LYS A O 1
ATOM 650 N N . GLU A 1 84 ? -20.905 6.643 24.894 1.00 95.81 84 GLU A N 1
ATOM 651 C CA . GLU A 1 84 ? -21.330 8.043 25.002 1.00 95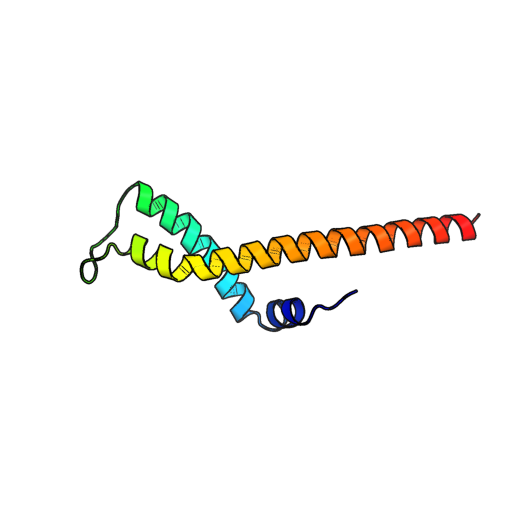.81 84 GLU A CA 1
ATOM 652 C C . GLU A 1 84 ? -22.846 8.180 25.205 1.00 95.81 84 GLU A C 1
ATOM 654 O O . GLU A 1 84 ? -23.312 9.044 25.951 1.00 95.81 84 GLU A O 1
ATOM 659 N N . ARG A 1 85 ? -23.652 7.330 24.553 1.00 95.12 85 ARG A N 1
ATOM 660 C CA . ARG A 1 85 ? -25.111 7.316 24.753 1.00 95.12 85 ARG A CA 1
ATOM 661 C C . ARG A 1 85 ? -25.486 6.884 26.167 1.00 95.12 85 ARG A C 1
ATOM 663 O O . ARG A 1 85 ? -26.356 7.502 26.774 1.00 95.12 85 ARG A O 1
ATOM 670 N N . GLN A 1 86 ? -24.826 5.863 26.710 1.00 95.62 86 GLN A N 1
ATOM 671 C CA . GLN A 1 86 ? -25.056 5.421 28.088 1.00 95.62 86 GLN A CA 1
ATOM 672 C C . GLN A 1 86 ? -24.660 6.487 29.115 1.00 95.62 86 GLN A C 1
ATOM 674 O O . GLN A 1 86 ? -25.360 6.663 30.109 1.00 95.62 86 GLN A O 1
ATOM 679 N N . GLU A 1 87 ? -23.563 7.205 28.886 1.00 94.94 87 GLU A N 1
ATOM 680 C CA . GLU A 1 87 ? -23.127 8.305 29.753 1.00 94.94 87 GLU A CA 1
ATOM 681 C C . GLU A 1 87 ? -24.118 9.476 29.719 1.00 94.94 87 GLU A C 1
ATOM 683 O O . GLU A 1 87 ? -24.502 9.973 30.776 1.00 94.94 87 GLU A O 1
ATOM 688 N N . ARG A 1 88 ? -24.633 9.842 28.536 1.00 92.44 88 ARG A N 1
ATOM 689 C CA . ARG A 1 88 ? -25.711 10.841 28.400 1.00 92.44 88 ARG A CA 1
ATOM 690 C C . ARG A 1 88 ? -26.983 10.457 29.155 1.00 92.44 88 ARG A C 1
ATOM 692 O O . ARG A 1 88 ? -27.617 11.327 29.743 1.00 92.44 88 ARG A O 1
ATOM 699 N N . LEU A 1 89 ? -27.357 9.179 29.147 1.00 92.75 89 LEU A N 1
ATOM 700 C CA . LEU A 1 89 ? -28.533 8.695 29.877 1.00 92.75 89 LEU A CA 1
ATOM 701 C C . LEU A 1 89 ? -28.342 8.718 31.398 1.00 92.75 89 LEU A C 1
ATOM 703 O O . LEU A 1 89 ? -29.318 8.889 32.107 1.00 92.75 89 LEU A O 1
ATOM 707 N N . LYS A 1 90 ? -27.113 8.539 31.898 1.00 88.44 90 LYS A N 1
ATOM 708 C CA . LYS A 1 90 ? -26.803 8.602 33.339 1.00 88.44 90 LYS A CA 1
ATOM 709 C C . LYS A 1 90 ? -26.671 10.031 33.875 1.00 88.44 90 LYS A C 1
ATOM 711 O O . LYS A 1 90 ? -26.694 10.218 35.086 1.00 88.44 90 LYS A O 1
ATOM 716 N N . ALA A 1 91 ? -26.436 11.001 32.992 1.00 82.69 91 ALA A N 1
ATOM 717 C CA . ALA A 1 91 ? -26.279 12.412 33.337 1.00 82.69 91 ALA A CA 1
ATOM 718 C C . ALA A 1 91 ? -27.607 13.194 33.358 1.00 82.69 91 ALA A C 1
ATOM 720 O O . ALA A 1 91 ? -27.618 14.325 33.842 1.00 82.69 91 ALA A O 1
ATOM 721 N N . ASN A 1 92 ? -28.689 12.611 32.825 1.00 62.88 92 ASN A N 1
ATOM 722 C CA . ASN A 1 92 ? -30.066 13.104 32.957 1.00 62.88 92 ASN A CA 1
ATOM 723 C C . ASN A 1 92 ? -30.788 12.351 34.076 1.00 62.88 92 ASN A C 1
ATOM 725 O O . ASN A 1 92 ? -31.688 12.964 34.688 1.00 62.88 92 ASN A O 1
#

Secondary structure (DSSP, 8-state):
----HHHHHHHH-HHHHHHHHHHHHHHHHHHHHHHH---SEETTEEHHHHHHHHHHHHHHHHHHHHHHHHHHHHHHHHHHHHHHHHHHHHH-